Protein AF-A0A972CWU4-F1 (afdb_monomer_lite)

pLDDT: mean 81.53, std 13.36, range [31.58, 95.75]

Structure (mmCIF, N/CA/C/O backbone):
data_AF-A0A972CWU4-F1
#
_entry.id   AF-A0A972CWU4-F1
#
loop_
_atom_site.group_PDB
_atom_site.id
_atom_site.type_symbol
_atom_site.label_atom_id
_atom_site.label_alt_id
_atom_site.label_comp_id
_atom_site.label_asym_id
_atom_site.label_entity_id
_atom_site.label_seq_id
_atom_site.pdbx_PDB_ins_code
_atom_site.Cartn_x
_atom_site.Cartn_y
_atom_site.Cartn_z
_atom_site.occupancy
_atom_site.B_iso_or_equiv
_atom_site.auth_seq_id
_atom_site.auth_comp_id
_atom_site.auth_asym_id
_atom_site.auth_atom_id
_atom_site.pdbx_PDB_model_num
ATOM 1 N N . MET A 1 1 ? -29.217 2.091 46.758 1.00 65.25 1 MET A N 1
ATOM 2 C CA . MET A 1 1 ? -29.654 2.050 45.341 1.00 65.25 1 MET A CA 1
ATOM 3 C C . MET A 1 1 ? -28.898 3.038 44.455 1.00 65.25 1 MET A C 1
ATOM 5 O O . MET A 1 1 ? -28.311 2.590 43.484 1.00 65.25 1 MET A O 1
ATOM 9 N N . LYS A 1 2 ? -28.810 4.333 44.804 1.00 82.75 2 LYS A N 1
ATOM 10 C CA . LYS A 1 2 ? -28.054 5.341 44.025 1.00 82.75 2 LYS A CA 1
ATOM 11 C C . LYS A 1 2 ? -26.596 4.944 43.730 1.00 82.75 2 LYS A C 1
ATOM 13 O O . LYS A 1 2 ? -26.181 5.000 42.581 1.00 82.75 2 LYS A O 1
ATOM 18 N N . ASN A 1 3 ? -25.858 4.470 44.737 1.00 90.50 3 ASN A N 1
ATOM 19 C CA . ASN A 1 3 ? -24.456 4.071 44.551 1.00 90.50 3 ASN A CA 1
ATOM 20 C C . ASN A 1 3 ? -24.309 2.880 43.594 1.00 90.50 3 ASN A C 1
ATOM 22 O O . ASN A 1 3 ? -23.443 2.914 42.738 1.00 90.50 3 ASN A O 1
ATOM 26 N N . LEU A 1 4 ? -25.202 1.886 43.671 1.00 91.75 4 LEU A N 1
ATOM 27 C CA . LEU A 1 4 ? -25.201 0.738 42.755 1.00 91.75 4 LEU A CA 1
ATOM 28 C C . LEU A 1 4 ? -25.408 1.161 41.295 1.00 91.75 4 LEU A C 1
ATOM 30 O O . LEU A 1 4 ? -24.697 0.680 40.419 1.00 91.75 4 LEU A O 1
ATOM 34 N N . ILE A 1 5 ? -26.341 2.085 41.042 1.00 93.62 5 ILE A N 1
ATOM 35 C CA . ILE A 1 5 ? -26.612 2.610 39.695 1.00 93.62 5 ILE A CA 1
ATOM 36 C C . ILE A 1 5 ? -25.394 3.370 39.156 1.00 93.62 5 ILE A C 1
ATOM 38 O O . ILE A 1 5 ? -25.004 3.167 38.010 1.00 93.62 5 ILE A O 1
ATOM 42 N N . ILE A 1 6 ? -24.763 4.206 39.987 1.00 93.62 6 ILE A N 1
ATOM 43 C CA . ILE A 1 6 ? -23.557 4.953 39.604 1.00 93.62 6 ILE A CA 1
ATOM 44 C C . ILE A 1 6 ? -22.405 3.989 39.295 1.00 93.62 6 ILE A C 1
ATOM 46 O O . ILE A 1 6 ? -21.752 4.129 38.266 1.00 93.62 6 ILE A O 1
ATOM 50 N N . THR A 1 7 ? -22.181 2.983 40.142 1.00 94.94 7 THR A N 1
ATOM 51 C CA . THR A 1 7 ? -21.127 1.984 39.929 1.00 94.94 7 THR A CA 1
ATOM 52 C C . THR A 1 7 ? -21.358 1.180 38.650 1.00 94.94 7 THR A C 1
ATOM 54 O O . THR A 1 7 ? -20.425 1.015 37.871 1.00 94.94 7 THR A O 1
ATOM 57 N N . LEU A 1 8 ? -22.592 0.740 38.378 1.00 94.56 8 LEU A N 1
ATOM 58 C CA . LEU A 1 8 ? -22.945 0.074 37.117 1.00 94.56 8 LEU A CA 1
ATOM 59 C C . LEU A 1 8 ? -22.697 0.976 35.904 1.00 94.56 8 LEU A C 1
ATOM 61 O O . LEU A 1 8 ? -22.130 0.518 34.915 1.00 94.56 8 LEU A O 1
ATOM 65 N N . GLY A 1 9 ? -23.057 2.258 35.996 1.00 94.81 9 GLY A N 1
ATOM 66 C CA . GLY A 1 9 ? -22.786 3.238 34.945 1.00 94.81 9 GLY A CA 1
ATOM 67 C C . GLY A 1 9 ? -21.292 3.378 34.647 1.00 94.81 9 GLY A C 1
ATOM 68 O O . GLY A 1 9 ? -20.896 3.351 33.484 1.00 94.81 9 GLY A O 1
ATOM 69 N N . ILE A 1 10 ? -20.455 3.447 35.686 1.00 95.44 10 ILE A N 1
ATOM 70 C CA . ILE A 1 10 ? -18.993 3.517 35.539 1.00 95.44 10 ILE A CA 1
ATOM 71 C C . ILE A 1 10 ? -18.443 2.239 34.894 1.00 95.44 10 ILE A C 1
ATOM 73 O O . ILE A 1 10 ? -17.597 2.332 34.010 1.00 95.44 10 ILE A O 1
ATOM 77 N N . ILE A 1 11 ? -18.930 1.058 35.287 1.00 95.75 11 ILE A N 1
ATOM 78 C CA . ILE A 1 11 ? -18.481 -0.222 34.713 1.00 95.75 11 ILE A CA 1
ATOM 79 C C . ILE A 1 11 ? -18.829 -0.304 33.223 1.00 95.75 11 ILE A C 1
ATOM 81 O O . ILE A 1 11 ? -17.972 -0.656 32.414 1.00 95.75 11 ILE A O 1
ATOM 85 N N . ILE A 1 12 ? -20.061 0.052 32.848 1.00 95.25 12 ILE A N 1
ATOM 86 C CA . ILE A 1 12 ? -20.496 0.059 31.444 1.00 95.25 12 ILE A CA 1
ATOM 87 C C . ILE A 1 12 ? -19.654 1.052 30.639 1.00 95.25 12 ILE A C 1
ATOM 89 O O . ILE A 1 12 ? -19.163 0.716 29.563 1.00 95.25 12 ILE A O 1
ATOM 93 N N . PHE A 1 13 ? -19.440 2.254 31.172 1.00 94.25 13 PHE A N 1
ATOM 94 C CA . PHE A 1 13 ? -18.629 3.272 30.514 1.00 94.25 13 PHE A CA 1
ATOM 95 C C . PHE A 1 13 ? -17.170 2.829 30.335 1.00 94.25 13 PHE A C 1
ATOM 97 O O . PHE A 1 13 ? -16.612 2.970 29.250 1.00 94.25 13 PHE A O 1
ATOM 104 N N . ALA A 1 14 ? -16.569 2.221 31.359 1.00 94.81 14 ALA A N 1
ATOM 105 C CA . ALA A 1 14 ? -15.216 1.681 31.280 1.00 94.81 14 ALA A CA 1
ATOM 106 C C . ALA A 1 14 ? -15.107 0.556 30.236 1.00 94.81 14 ALA A C 1
ATOM 108 O O . ALA A 1 14 ? -14.164 0.542 29.448 1.00 94.81 14 ALA A O 1
ATOM 109 N N . ALA A 1 15 ? -16.088 -0.350 30.169 1.00 92.00 15 ALA A N 1
ATOM 110 C CA . ALA A 1 15 ? -16.119 -1.414 29.165 1.00 92.00 15 ALA A CA 1
ATOM 111 C C . ALA A 1 15 ? -16.227 -0.865 27.731 1.00 92.00 15 ALA A C 1
ATOM 113 O O . ALA A 1 15 ? -15.552 -1.359 26.823 1.00 92.00 15 ALA A O 1
ATOM 114 N N . LEU A 1 16 ? -17.033 0.183 27.527 1.00 90.62 16 LEU A N 1
ATOM 115 C CA . LEU A 1 16 ? -17.136 0.878 26.242 1.00 90.62 16 LEU A CA 1
ATOM 116 C C . LEU A 1 16 ? -15.811 1.540 25.854 1.00 90.62 16 LEU A C 1
ATOM 118 O O . LEU A 1 16 ? -15.369 1.369 24.721 1.00 90.62 16 LEU A O 1
ATOM 122 N N . LEU A 1 17 ? -15.152 2.231 26.790 1.00 92.06 17 LEU A N 1
ATOM 123 C CA . LEU A 1 17 ? -13.851 2.860 26.546 1.00 92.06 17 LEU A CA 1
ATOM 124 C C . LEU A 1 17 ? -12.772 1.839 26.177 1.00 92.06 17 LEU A C 1
ATOM 126 O O . LEU A 1 17 ? -12.024 2.064 25.231 1.00 92.06 17 LEU A O 1
ATOM 130 N N . ILE A 1 18 ? -12.708 0.708 26.882 1.00 92.75 18 ILE A N 1
ATOM 131 C CA . ILE A 1 18 ? -11.736 -0.354 26.587 1.00 92.75 18 ILE A CA 1
ATOM 132 C C . ILE A 1 18 ? -11.987 -0.941 25.196 1.00 92.75 18 ILE A C 1
ATOM 134 O O . ILE A 1 18 ? -11.047 -1.110 24.421 1.00 92.75 18 ILE A O 1
ATOM 138 N N . THR A 1 19 ? -13.251 -1.213 24.859 1.00 88.75 19 THR A N 1
ATOM 139 C CA . THR A 1 19 ? -13.620 -1.751 23.539 1.00 88.75 19 THR A CA 1
ATOM 140 C C . THR A 1 19 ? -13.256 -0.763 22.433 1.00 88.75 19 THR A C 1
ATOM 142 O O . THR A 1 19 ? -12.636 -1.142 21.444 1.00 88.75 19 THR A O 1
ATOM 145 N N . TYR A 1 20 ? -13.574 0.518 22.630 1.00 87.69 20 TYR A N 1
ATOM 146 C CA . TYR A 1 20 ? -13.229 1.581 21.693 1.00 87.69 20 TYR A CA 1
ATOM 147 C C . TYR A 1 20 ? -11.715 1.702 21.490 1.00 87.69 20 TYR A C 1
ATOM 149 O O . TYR A 1 20 ? -11.250 1.740 20.354 1.00 87.69 20 TYR A O 1
ATOM 157 N N . GLN A 1 21 ? -10.938 1.720 22.575 1.00 89.69 21 GLN A N 1
ATOM 158 C CA . GLN A 1 21 ? -9.482 1.821 22.497 1.00 89.69 21 GLN A CA 1
ATOM 159 C C . GLN A 1 21 ? -8.872 0.613 21.779 1.00 89.69 21 GLN A C 1
ATOM 161 O O . GLN A 1 21 ? -7.936 0.772 20.998 1.00 89.69 21 GLN A O 1
ATOM 166 N N . SER A 1 22 ? -9.400 -0.587 22.029 1.00 88.69 22 SER A N 1
ATOM 167 C CA . SER A 1 22 ? -8.963 -1.810 21.355 1.00 88.69 22 SER A CA 1
ATOM 168 C C . SER A 1 22 ? -9.198 -1.729 19.847 1.00 88.69 22 SER A C 1
ATOM 170 O O . SER A 1 22 ? -8.274 -1.966 19.072 1.00 88.69 22 SER A O 1
ATOM 172 N N . ASP A 1 23 ? -10.409 -1.355 19.430 1.00 85.31 23 ASP A N 1
ATOM 173 C CA . ASP A 1 23 ? -10.759 -1.233 18.012 1.00 85.31 23 ASP A CA 1
ATOM 174 C C . ASP A 1 23 ? -9.930 -0.141 17.323 1.00 85.31 23 ASP A C 1
ATOM 176 O O . ASP A 1 23 ? -9.409 -0.353 16.229 1.00 85.31 23 ASP A O 1
ATOM 180 N N . PHE A 1 24 ? -9.743 1.004 17.986 1.00 85.00 24 PHE A N 1
ATOM 181 C CA . PHE A 1 24 ? -8.923 2.096 17.469 1.00 85.00 24 PHE A CA 1
ATOM 182 C C . PHE A 1 24 ? -7.458 1.683 17.286 1.00 85.00 24 PHE A C 1
ATOM 184 O O . PHE A 1 24 ? -6.864 1.963 16.248 1.00 85.00 24 PHE A O 1
ATOM 191 N N . ASN A 1 25 ? -6.876 0.989 18.267 1.00 88.69 25 ASN A N 1
ATOM 192 C CA . ASN A 1 25 ? -5.494 0.523 18.185 1.00 88.69 25 ASN A CA 1
ATOM 193 C C . ASN A 1 25 ? -5.301 -0.487 17.048 1.00 88.69 25 ASN A C 1
ATOM 195 O O . ASN A 1 25 ? -4.290 -0.432 16.353 1.00 88.69 25 ASN A O 1
ATOM 199 N N . ASN A 1 26 ? -6.258 -1.395 16.849 1.00 84.81 26 ASN A N 1
ATOM 200 C CA . ASN A 1 26 ? -6.203 -2.360 15.752 1.00 84.81 26 ASN A CA 1
ATOM 201 C C . ASN A 1 26 ? -6.296 -1.661 14.392 1.00 84.81 26 ASN A C 1
ATOM 203 O O . ASN A 1 26 ? -5.466 -1.913 13.524 1.00 84.81 26 ASN A O 1
ATOM 207 N N . MET A 1 27 ? -7.227 -0.717 14.244 1.00 83.56 27 MET A N 1
ATOM 208 C CA . MET A 1 27 ? -7.355 0.095 13.034 1.00 83.56 27 MET A CA 1
ATOM 209 C C . MET A 1 27 ? -6.079 0.894 12.734 1.00 83.56 27 MET A C 1
ATOM 211 O O . MET A 1 27 ? -5.640 0.953 11.589 1.00 83.56 27 MET A O 1
ATOM 215 N N . ALA A 1 28 ? -5.471 1.508 13.753 1.00 84.25 28 ALA A N 1
ATOM 216 C CA . ALA A 1 28 ? -4.235 2.268 13.590 1.00 84.25 28 ALA A CA 1
ATOM 217 C C . ALA A 1 28 ? -3.075 1.378 13.117 1.00 84.25 28 ALA A C 1
ATOM 219 O O . ALA A 1 28 ? -2.359 1.758 12.195 1.00 84.25 28 ALA A O 1
ATOM 220 N N . ARG A 1 29 ? -2.939 0.179 13.698 1.00 86.19 29 ARG A N 1
ATOM 221 C CA . ARG A 1 29 ? -1.921 -0.805 13.299 1.00 86.19 29 ARG A CA 1
ATOM 222 C C . ARG A 1 29 ? -2.106 -1.286 11.867 1.00 86.19 29 ARG A C 1
ATOM 224 O O . ARG A 1 29 ? -1.136 -1.348 11.127 1.00 86.19 29 ARG A O 1
ATOM 231 N N . GLU A 1 30 ? -3.335 -1.605 11.470 1.00 83.38 30 GLU A N 1
ATOM 232 C CA . GLU A 1 30 ? -3.627 -2.050 10.104 1.00 83.38 30 GLU A CA 1
ATOM 233 C C . GLU A 1 30 ? -3.327 -0.945 9.086 1.00 83.38 30 GLU A C 1
ATOM 235 O O . GLU A 1 30 ? -2.693 -1.190 8.064 1.00 83.38 30 GLU A O 1
ATOM 240 N N . LYS A 1 31 ? -3.684 0.305 9.406 1.00 84.12 31 LYS A N 1
ATOM 241 C CA . LYS A 1 31 ? -3.351 1.460 8.568 1.00 84.12 31 LYS A CA 1
ATOM 242 C C . LYS A 1 31 ? -1.839 1.653 8.413 1.00 84.12 31 LYS A C 1
ATOM 244 O O . LYS A 1 31 ? -1.374 1.970 7.322 1.00 84.12 31 LYS A O 1
ATOM 249 N N . GLU A 1 32 ? -1.080 1.503 9.494 1.00 88.38 32 GLU A N 1
ATOM 250 C CA . GLU A 1 32 ? 0.380 1.628 9.471 1.00 88.38 32 GLU A CA 1
ATOM 251 C C . GLU A 1 32 ? 1.033 0.497 8.668 1.00 88.38 32 GLU A C 1
ATOM 253 O O . GLU A 1 32 ? 1.907 0.763 7.845 1.00 88.38 32 GLU A O 1
ATOM 258 N N . LEU A 1 33 ? 0.545 -0.736 8.829 1.00 87.31 33 LEU A N 1
ATOM 259 C CA . LEU A 1 33 ? 0.986 -1.889 8.049 1.00 87.31 33 LEU A CA 1
ATOM 260 C C . LEU A 1 33 ? 0.762 -1.667 6.550 1.00 87.31 33 LEU A C 1
ATOM 262 O O . LEU A 1 33 ? 1.693 -1.795 5.762 1.00 87.31 33 LEU A O 1
ATOM 266 N N . LEU A 1 34 ? -0.452 -1.276 6.160 1.00 86.75 34 LEU A N 1
ATOM 267 C CA . LEU A 1 34 ? -0.791 -1.015 4.761 1.00 86.75 34 LEU A CA 1
ATOM 268 C C . LEU A 1 34 ? 0.054 0.108 4.172 1.00 86.75 34 LEU A C 1
ATOM 270 O O . LEU A 1 34 ? 0.499 -0.001 3.032 1.00 86.75 34 LEU A O 1
ATOM 274 N N . LYS A 1 35 ? 0.314 1.168 4.943 1.00 89.56 35 LYS A N 1
ATOM 275 C CA . LYS A 1 35 ? 1.228 2.228 4.519 1.00 89.56 35 LYS A CA 1
ATOM 276 C C . LYS A 1 35 ? 2.634 1.678 4.277 1.00 89.56 35 LYS A C 1
ATOM 278 O O . LYS A 1 35 ? 3.192 1.946 3.224 1.00 89.56 35 LYS A O 1
ATOM 283 N N . SER A 1 36 ? 3.164 0.876 5.198 1.00 90.25 36 SER A N 1
ATOM 284 C CA . SER A 1 36 ? 4.485 0.258 5.044 1.00 90.25 36 SER A CA 1
ATOM 285 C C . SER A 1 36 ? 4.570 -0.611 3.789 1.00 90.25 36 SER A C 1
ATOM 287 O O . SER A 1 36 ? 5.522 -0.480 3.030 1.00 90.25 36 SER A O 1
ATOM 289 N N . ILE A 1 37 ? 3.559 -1.451 3.540 1.00 90.06 37 ILE A N 1
ATOM 290 C CA . ILE A 1 37 ? 3.483 -2.297 2.338 1.00 90.06 37 ILE A CA 1
ATOM 291 C C . ILE A 1 37 ? 3.458 -1.431 1.078 1.00 90.06 37 ILE A C 1
ATOM 293 O O . ILE A 1 37 ? 4.146 -1.729 0.107 1.00 90.06 37 ILE A O 1
ATOM 297 N N . SER A 1 38 ? 2.678 -0.348 1.101 1.00 89.44 38 SER A N 1
ATOM 298 C CA . SER A 1 38 ? 2.573 0.580 -0.026 1.00 89.44 38 SER A CA 1
ATOM 299 C C . SER A 1 38 ? 3.917 1.247 -0.317 1.00 89.44 38 SER A C 1
ATOM 301 O O . SER A 1 38 ? 4.367 1.244 -1.459 1.00 89.44 38 SER A O 1
ATOM 303 N N . ASP A 1 39 ? 4.571 1.788 0.712 1.00 90.06 39 ASP A N 1
ATOM 304 C CA . ASP A 1 39 ? 5.855 2.482 0.589 1.00 90.06 39 ASP A CA 1
ATOM 305 C C . ASP A 1 39 ? 6.948 1.524 0.079 1.00 90.06 39 ASP A C 1
ATOM 307 O O . ASP A 1 39 ? 7.705 1.871 -0.826 1.00 90.06 39 ASP A O 1
ATOM 311 N N . GLU A 1 40 ? 6.995 0.293 0.594 1.00 90.56 40 GLU A N 1
ATOM 312 C CA . GLU A 1 40 ? 7.967 -0.722 0.180 1.00 90.56 40 GLU A CA 1
ATOM 313 C C . GLU A 1 40 ? 7.721 -1.225 -1.248 1.00 90.56 40 GLU A C 1
ATOM 315 O O . GLU A 1 40 ? 8.672 -1.386 -2.018 1.00 90.56 40 GLU A O 1
ATOM 320 N N . ALA A 1 41 ? 6.456 -1.438 -1.627 1.00 92.12 41 ALA A N 1
ATOM 321 C CA . ALA A 1 41 ? 6.082 -1.858 -2.973 1.00 92.12 41 ALA A CA 1
ATOM 322 C C . ALA A 1 41 ? 6.504 -0.818 -4.011 1.00 92.12 41 ALA A C 1
ATOM 324 O O . ALA A 1 41 ? 7.146 -1.163 -5.003 1.00 92.12 41 ALA A O 1
ATOM 325 N N . VAL A 1 42 ? 6.196 0.457 -3.760 1.00 92.00 42 VAL A N 1
ATOM 326 C CA . VAL A 1 42 ? 6.563 1.538 -4.674 1.00 92.00 42 VAL A CA 1
ATOM 327 C C . VAL A 1 42 ? 8.078 1.721 -4.710 1.00 92.00 42 VAL A C 1
ATOM 329 O O . VAL A 1 42 ? 8.644 1.741 -5.796 1.00 92.00 42 VAL A O 1
ATOM 332 N N . ALA A 1 43 ? 8.757 1.784 -3.562 1.00 90.50 43 ALA A N 1
ATOM 333 C CA . ALA A 1 43 ? 10.212 1.946 -3.526 1.00 90.50 43 ALA A CA 1
ATOM 334 C C . ALA A 1 43 ? 10.948 0.813 -4.261 1.00 90.50 43 ALA A C 1
ATOM 336 O O . ALA A 1 43 ? 11.923 1.061 -4.966 1.00 90.50 43 ALA A O 1
ATOM 337 N N . SER A 1 44 ? 10.461 -0.424 -4.132 1.00 90.88 44 SER A N 1
ATOM 338 C CA . SER A 1 44 ? 11.016 -1.581 -4.842 1.00 90.88 44 SER A CA 1
ATOM 339 C C . SER A 1 44 ? 10.759 -1.512 -6.345 1.00 90.88 44 SER A C 1
ATOM 341 O O . SER A 1 44 ? 11.609 -1.913 -7.138 1.00 90.88 44 SER A O 1
ATOM 343 N N . ALA A 1 45 ? 9.587 -1.019 -6.744 1.00 90.75 45 ALA A N 1
ATOM 344 C CA . ALA A 1 45 ? 9.204 -0.913 -8.142 1.00 90.75 45 ALA A CA 1
ATOM 345 C C . ALA A 1 45 ? 9.932 0.231 -8.866 1.00 90.75 45 ALA A C 1
ATOM 347 O O . ALA A 1 45 ? 10.326 0.063 -10.015 1.00 90.75 45 ALA A O 1
ATOM 348 N N . SER A 1 46 ? 10.212 1.344 -8.184 1.00 88.06 46 SER A N 1
ATOM 349 C CA . SER A 1 46 ? 10.930 2.502 -8.742 1.00 88.06 46 SER A CA 1
ATOM 350 C C . SER A 1 46 ? 12.363 2.211 -9.202 1.00 88.06 46 SER A C 1
ATOM 352 O O . SER A 1 46 ? 12.991 3.062 -9.821 1.00 88.06 46 SER A O 1
ATOM 354 N N . ILE A 1 47 ? 12.910 1.031 -8.905 1.00 89.56 47 ILE A N 1
ATOM 355 C CA . ILE A 1 47 ? 14.241 0.613 -9.370 1.00 89.56 47 ILE A CA 1
ATOM 356 C C . ILE A 1 47 ? 14.195 0.148 -10.836 1.00 89.56 47 ILE A C 1
ATOM 358 O O . ILE A 1 47 ? 15.218 0.143 -11.522 1.00 89.56 47 ILE A O 1
ATOM 362 N N . TYR A 1 48 ? 13.023 -0.248 -11.340 1.00 90.94 48 TYR A N 1
ATOM 363 C CA . TYR A 1 48 ? 12.873 -0.772 -12.694 1.00 90.94 48 TYR A CA 1
ATOM 364 C C . TYR A 1 48 ? 12.784 0.355 -13.725 1.00 90.94 48 TYR A C 1
ATOM 366 O O . TYR A 1 48 ? 11.708 0.806 -14.114 1.00 90.94 48 TYR A O 1
ATOM 374 N N . ILE A 1 49 ? 13.960 0.791 -14.163 1.00 89.25 49 ILE A N 1
ATOM 375 C CA . ILE A 1 49 ? 14.172 1.816 -15.185 1.00 89.25 49 ILE A CA 1
ATOM 376 C C . ILE A 1 49 ? 14.505 1.125 -16.519 1.00 89.25 49 ILE A C 1
ATOM 378 O O . ILE A 1 49 ? 15.144 0.069 -16.533 1.00 89.25 49 ILE A O 1
ATOM 382 N N . ASP A 1 50 ? 14.090 1.714 -17.640 1.00 88.69 50 ASP A N 1
ATOM 383 C CA . ASP A 1 50 ? 14.535 1.308 -18.974 1.00 88.69 50 ASP A CA 1
ATOM 384 C C . ASP A 1 50 ? 16.034 1.607 -19.130 1.00 88.69 50 ASP A C 1
ATOM 386 O O . ASP A 1 50 ? 16.460 2.757 -19.239 1.00 88.69 50 ASP A O 1
ATOM 390 N N . GLU A 1 51 ? 16.846 0.549 -19.148 1.0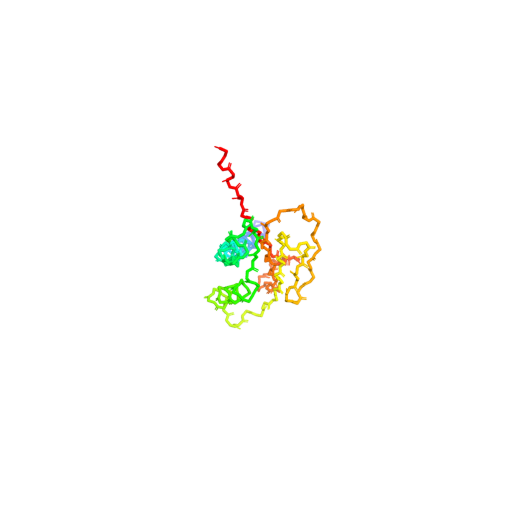0 87.25 51 GLU A N 1
ATOM 391 C CA . GLU A 1 51 ? 18.305 0.636 -19.257 1.00 87.25 51 GLU A CA 1
ATOM 392 C C . GLU A 1 51 ? 18.772 1.354 -20.535 1.00 87.25 51 GLU A C 1
ATOM 394 O O . GLU A 1 51 ? 19.817 2.008 -20.522 1.00 87.25 51 GLU A O 1
ATOM 399 N N . SER A 1 52 ? 18.012 1.253 -21.631 1.00 88.00 52 SER A N 1
ATOM 400 C CA . SER A 1 52 ? 18.362 1.892 -22.905 1.00 88.00 52 SER A CA 1
ATOM 401 C C . SER A 1 52 ? 18.153 3.399 -22.817 1.00 88.00 52 SER A C 1
ATOM 403 O O . SER A 1 52 ? 19.063 4.162 -23.135 1.00 88.00 52 SER A O 1
ATOM 405 N N . ALA A 1 53 ? 16.989 3.824 -22.317 1.00 85.50 53 ALA A N 1
ATOM 406 C CA . ALA A 1 53 ? 16.679 5.237 -22.102 1.00 85.50 53 ALA A CA 1
ATOM 407 C C . ALA A 1 53 ? 17.608 5.865 -21.050 1.00 85.50 53 ALA A C 1
ATOM 409 O O . ALA A 1 53 ? 18.123 6.966 -21.248 1.00 85.50 53 ALA A O 1
ATOM 410 N N . TYR A 1 54 ? 17.911 5.123 -19.982 1.00 86.19 54 TYR A N 1
ATOM 411 C CA . TYR A 1 54 ? 18.849 5.552 -18.947 1.00 86.19 54 TYR A CA 1
ATOM 412 C C . TYR A 1 54 ? 20.269 5.736 -19.491 1.00 86.19 54 TYR A C 1
ATOM 414 O O . TYR A 1 54 ? 20.947 6.706 -19.152 1.00 86.19 54 TYR A O 1
ATOM 422 N N . GLY A 1 55 ? 20.712 4.852 -20.390 1.00 84.19 55 GLY A N 1
ATOM 423 C CA . GLY A 1 55 ? 21.985 4.995 -21.099 1.00 84.19 55 GLY A CA 1
ATOM 424 C C . GLY A 1 55 ? 22.068 6.251 -21.976 1.00 84.19 55 GLY A C 1
ATOM 425 O O . GLY A 1 55 ? 23.165 6.753 -22.220 1.00 84.19 55 GLY A O 1
ATOM 426 N N . GLU A 1 56 ? 20.923 6.781 -22.410 1.00 87.12 56 GLU A N 1
ATOM 427 C CA . GLU A 1 56 ? 20.796 8.030 -23.169 1.00 87.12 56 GLU A CA 1
ATOM 428 C C . GLU A 1 56 ? 20.583 9.268 -22.275 1.00 87.12 56 GLU A C 1
ATOM 430 O O . GLU A 1 56 ? 20.534 10.389 -22.782 1.00 87.12 56 GLU A O 1
ATOM 435 N N . GLY A 1 57 ? 20.532 9.088 -20.949 1.00 83.94 57 GLY A N 1
ATOM 436 C CA . GLY A 1 57 ? 20.367 10.161 -19.966 1.00 83.94 57 GLY A CA 1
ATOM 437 C C . GLY A 1 57 ? 18.916 10.493 -19.615 1.00 83.94 57 GLY A C 1
ATOM 438 O O . GLY A 1 57 ? 18.689 11.535 -19.009 1.00 83.94 57 GLY A O 1
ATOM 439 N N . TYR A 1 58 ? 17.960 9.634 -19.979 1.00 84.44 58 TYR A N 1
ATOM 440 C CA . TYR A 1 58 ? 16.542 9.802 -19.664 1.00 84.44 58 TYR A CA 1
ATOM 441 C C . TYR A 1 58 ? 16.094 8.863 -18.548 1.00 84.44 58 TYR A C 1
ATOM 443 O O . TYR A 1 58 ? 16.383 7.664 -18.569 1.00 84.44 58 TYR A O 1
ATOM 451 N N . LEU A 1 59 ? 15.320 9.380 -17.597 1.00 86.31 59 LEU A N 1
ATOM 452 C CA . LEU A 1 59 ? 14.692 8.562 -16.563 1.00 86.31 59 LEU A CA 1
ATOM 453 C C . LEU A 1 59 ? 13.300 8.122 -17.031 1.00 86.31 59 LEU A C 1
ATOM 455 O O . LEU A 1 59 ? 12.334 8.878 -16.936 1.00 86.31 59 LEU A O 1
ATOM 459 N N . VAL A 1 60 ? 13.218 6.895 -17.549 1.00 88.44 60 VAL A N 1
ATOM 460 C CA . VAL A 1 60 ? 11.990 6.254 -18.051 1.00 88.44 60 VAL A CA 1
ATOM 461 C C . VAL A 1 60 ? 11.786 4.935 -17.319 1.00 88.44 60 VAL A C 1
ATOM 463 O O . VAL A 1 60 ? 12.718 4.142 -17.211 1.00 88.44 60 VAL A O 1
ATOM 466 N N . PHE A 1 61 ? 10.583 4.684 -16.810 1.00 89.94 61 PHE A N 1
ATOM 467 C CA . PHE A 1 61 ? 10.293 3.440 -16.094 1.00 89.94 61 PHE A CA 1
ATOM 468 C C . PHE A 1 61 ? 9.895 2.311 -17.052 1.00 89.94 61 PHE A C 1
ATOM 470 O O . PHE A 1 61 ? 9.191 2.536 -18.036 1.00 89.94 61 PHE A O 1
ATOM 477 N N . ASP A 1 62 ? 10.305 1.079 -16.736 1.00 91.62 62 ASP A N 1
ATOM 478 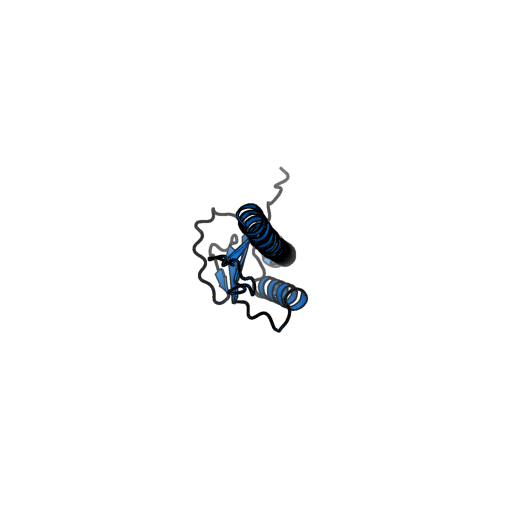C CA . ASP A 1 62 ? 9.794 -0.124 -17.402 1.00 91.62 62 ASP A CA 1
ATOM 479 C C . ASP A 1 62 ? 8.442 -0.491 -16.777 1.00 91.62 62 ASP A C 1
ATOM 481 O O . ASP A 1 62 ? 8.374 -1.132 -15.724 1.00 91.62 62 ASP A O 1
ATOM 485 N N . ASP A 1 63 ? 7.361 -0.050 -17.421 1.00 90.56 63 ASP A N 1
ATOM 486 C CA . ASP A 1 63 ? 5.992 -0.221 -16.933 1.00 90.56 63 ASP A CA 1
ATOM 487 C C . ASP A 1 63 ? 5.656 -1.680 -16.582 1.00 90.56 63 ASP A C 1
ATOM 489 O O . ASP A 1 63 ? 5.057 -1.931 -15.536 1.00 90.56 63 ASP A O 1
ATOM 493 N N . GLU A 1 64 ? 6.046 -2.653 -17.415 1.00 91.88 64 GLU A N 1
ATOM 494 C CA . GLU A 1 64 ? 5.728 -4.066 -17.172 1.00 91.88 64 GLU A CA 1
ATOM 495 C C . GLU A 1 64 ? 6.409 -4.569 -15.898 1.00 91.88 64 GLU A C 1
ATOM 497 O O . GLU A 1 64 ? 5.785 -5.248 -15.076 1.00 91.88 64 GLU A O 1
ATOM 502 N N . ARG A 1 65 ? 7.678 -4.200 -15.694 1.00 92.69 65 ARG A N 1
ATOM 503 C CA . ARG A 1 65 ? 8.431 -4.586 -14.494 1.00 92.69 65 ARG A CA 1
ATOM 504 C C . ARG A 1 65 ? 7.954 -3.852 -13.246 1.00 92.69 65 ARG A C 1
ATOM 506 O O . ARG A 1 65 ? 7.854 -4.479 -12.192 1.00 92.69 65 ARG A O 1
ATOM 513 N N . VAL A 1 66 ? 7.627 -2.563 -13.352 1.00 92.56 66 VAL A N 1
ATOM 514 C CA . VAL A 1 66 ? 7.066 -1.768 -12.247 1.00 92.56 66 VAL A CA 1
ATOM 515 C C . VAL A 1 66 ? 5.746 -2.372 -11.779 1.00 92.56 66 VAL A C 1
ATOM 517 O O . VAL A 1 66 ? 5.586 -2.657 -10.591 1.00 92.56 66 VAL A O 1
ATOM 520 N N . ILE A 1 67 ? 4.814 -2.609 -12.706 1.00 93.12 67 ILE A N 1
ATOM 521 C CA . ILE A 1 67 ? 3.500 -3.183 -12.396 1.00 93.12 67 ILE A CA 1
ATOM 522 C C . ILE A 1 67 ? 3.673 -4.578 -11.803 1.00 93.12 67 ILE A C 1
ATOM 524 O O . ILE A 1 67 ? 3.152 -4.842 -10.721 1.00 93.12 67 ILE A O 1
ATOM 528 N N . GLY A 1 68 ? 4.463 -5.435 -12.457 1.00 93.62 68 GLY A N 1
ATOM 529 C CA . GLY A 1 68 ? 4.714 -6.794 -11.986 1.00 93.62 68 GLY A CA 1
ATOM 530 C C . GLY A 1 68 ? 5.304 -6.826 -10.577 1.00 93.62 68 GLY A C 1
ATOM 531 O O . GLY A 1 68 ? 4.877 -7.638 -9.755 1.00 93.62 68 GLY A O 1
ATOM 532 N N . LYS A 1 69 ? 6.226 -5.909 -10.250 1.00 94.00 69 LYS A N 1
ATOM 533 C CA . LYS A 1 69 ? 6.796 -5.829 -8.901 1.00 94.00 69 LYS A CA 1
ATOM 534 C C . LYS A 1 69 ? 5.781 -5.361 -7.868 1.00 94.00 69 LYS A C 1
ATOM 536 O O . LYS A 1 69 ? 5.736 -5.924 -6.77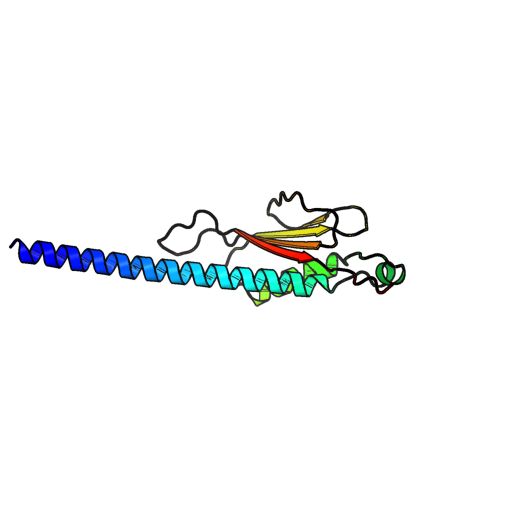5 1.00 94.00 69 LYS A O 1
ATOM 541 N N . ILE A 1 70 ? 4.976 -4.348 -8.184 1.00 93.06 70 ILE A N 1
ATOM 542 C CA . ILE A 1 70 ? 3.928 -3.877 -7.273 1.00 93.06 70 ILE A CA 1
ATOM 543 C C . ILE A 1 70 ? 2.929 -5.003 -7.005 1.00 93.06 70 ILE A C 1
ATOM 545 O O . ILE A 1 70 ? 2.626 -5.273 -5.847 1.00 93.06 70 ILE A O 1
ATOM 549 N N . GLU A 1 71 ? 2.460 -5.702 -8.038 1.00 92.06 71 GLU A N 1
ATOM 550 C CA . GLU A 1 71 ? 1.530 -6.824 -7.879 1.00 92.06 71 GLU A CA 1
ATOM 551 C C . GLU A 1 71 ? 2.134 -7.971 -7.061 1.00 92.06 71 GLU A C 1
ATOM 553 O O . GLU A 1 71 ? 1.467 -8.506 -6.176 1.00 92.06 71 GLU A O 1
ATOM 558 N N . GLU A 1 72 ? 3.401 -8.321 -7.295 1.00 92.31 72 GLU A N 1
ATOM 559 C CA . GLU A 1 72 ? 4.129 -9.302 -6.483 1.00 92.31 72 GLU A CA 1
ATOM 560 C C . GLU A 1 72 ? 4.146 -8.888 -5.003 1.00 92.31 72 GLU A C 1
ATOM 562 O O . GLU A 1 72 ? 3.792 -9.679 -4.130 1.00 92.31 72 GLU A O 1
ATOM 567 N N . MET A 1 73 ? 4.504 -7.634 -4.715 1.00 91.25 73 MET A N 1
ATOM 568 C CA . MET A 1 73 ? 4.590 -7.107 -3.350 1.00 91.25 73 MET A CA 1
ATOM 569 C C . MET A 1 73 ? 3.225 -7.048 -2.661 1.00 91.25 73 MET A C 1
ATOM 571 O O . MET A 1 73 ? 3.133 -7.335 -1.467 1.00 91.25 73 MET A O 1
ATOM 575 N N . LEU A 1 74 ? 2.164 -6.707 -3.393 1.00 90.00 74 LEU A N 1
ATOM 576 C CA . LEU A 1 74 ? 0.802 -6.722 -2.864 1.00 90.00 74 LEU A CA 1
ATOM 577 C C . LEU A 1 74 ? 0.354 -8.149 -2.544 1.00 90.00 74 LEU A C 1
ATOM 579 O O . LEU A 1 74 ? -0.123 -8.386 -1.441 1.00 90.00 74 LEU A O 1
ATOM 583 N N . ASN A 1 75 ? 0.575 -9.104 -3.447 1.00 88.88 75 ASN A N 1
ATOM 584 C CA . ASN A 1 75 ? 0.186 -10.503 -3.243 1.00 88.88 75 ASN A CA 1
ATOM 585 C C . ASN A 1 75 ? 0.987 -11.203 -2.133 1.00 88.88 75 ASN A C 1
ATOM 587 O O . ASN A 1 75 ? 0.480 -12.121 -1.498 1.00 88.88 75 ASN A O 1
ATOM 591 N N . LEU A 1 76 ? 2.237 -10.796 -1.893 1.00 88.94 76 LEU A N 1
ATOM 592 C CA . LEU A 1 76 ? 3.057 -11.339 -0.806 1.00 88.94 76 LEU A CA 1
ATOM 593 C C . LEU A 1 76 ? 2.616 -10.850 0.578 1.00 88.94 76 LEU A C 1
ATOM 595 O O . LEU A 1 76 ? 2.782 -11.575 1.558 1.00 88.94 76 LEU A O 1
ATOM 599 N N . ASN A 1 77 ? 2.110 -9.618 0.665 1.00 86.38 77 ASN A N 1
ATOM 600 C CA . ASN A 1 77 ? 1.858 -8.948 1.942 1.00 86.38 77 ASN A CA 1
ATOM 601 C C . ASN A 1 77 ? 0.371 -8.801 2.294 1.00 86.38 77 ASN A C 1
ATOM 603 O O . ASN A 1 77 ? 0.050 -8.534 3.453 1.00 86.38 77 ASN A O 1
ATOM 607 N N . LEU A 1 78 ? -0.533 -8.943 1.324 1.00 84.56 78 LEU A N 1
ATOM 608 C CA . LEU A 1 78 ? -1.978 -8.919 1.535 1.00 84.56 78 LEU A CA 1
ATOM 609 C C . LEU A 1 78 ? -2.532 -10.342 1.436 1.00 84.56 78 LEU A C 1
ATOM 611 O O . LEU A 1 78 ? -2.304 -11.036 0.450 1.00 84.56 78 LEU A O 1
ATOM 615 N N . ASP A 1 79 ? -3.281 -10.764 2.457 1.00 77.38 79 ASP A N 1
ATOM 616 C CA . ASP A 1 79 ? -3.947 -12.070 2.458 1.00 77.38 79 ASP A CA 1
ATOM 617 C C . ASP A 1 79 ? -4.923 -12.192 1.275 1.00 77.38 79 ASP A C 1
ATOM 619 O O . ASP A 1 79 ? -5.685 -11.260 1.011 1.00 77.38 79 ASP A O 1
ATOM 623 N N . GLU A 1 80 ? -4.995 -13.371 0.645 1.00 66.19 80 GLU A N 1
ATOM 624 C CA . GLU A 1 80 ? -5.914 -13.664 -0.475 1.00 66.19 80 GLU A CA 1
ATOM 625 C C . GLU A 1 80 ? -7.397 -13.411 -0.137 1.00 66.19 80 GLU A C 1
ATOM 627 O O . GLU A 1 80 ? -8.213 -13.138 -1.017 1.00 66.19 80 GLU A O 1
ATOM 632 N N . GLU A 1 81 ? -7.771 -13.485 1.146 1.00 68.00 81 GLU A N 1
ATOM 633 C CA . GLU A 1 81 ? -9.134 -13.190 1.609 1.00 68.00 81 GLU A CA 1
ATOM 634 C C . GLU A 1 81 ? -9.453 -11.686 1.652 1.00 68.00 81 GLU A C 1
ATOM 636 O O . GLU A 1 81 ? -10.622 -11.292 1.759 1.00 68.00 81 GLU A O 1
ATOM 641 N N . THR A 1 82 ? -8.433 -10.830 1.590 1.00 70.62 82 THR A N 1
ATOM 642 C CA . THR A 1 82 ? -8.590 -9.379 1.615 1.00 70.62 82 THR A CA 1
ATOM 643 C C . THR A 1 82 ? -8.869 -8.902 0.200 1.00 70.62 82 THR A C 1
ATOM 645 O O . THR A 1 82 ? -7.962 -8.715 -0.599 1.00 70.62 82 THR A O 1
ATOM 648 N N . ALA A 1 83 ? -10.141 -8.684 -0.128 1.00 76.44 83 ALA A N 1
ATOM 649 C CA . ALA A 1 83 ? -10.493 -8.046 -1.390 1.00 76.44 83 ALA A CA 1
ATOM 650 C C . ALA A 1 83 ? -9.974 -6.598 -1.393 1.00 76.44 83 ALA A C 1
ATOM 652 O O . ALA A 1 83 ? -10.518 -5.744 -0.690 1.00 76.44 83 ALA A O 1
ATOM 653 N N . PHE A 1 84 ? -8.937 -6.323 -2.183 1.00 84.69 84 PHE A N 1
ATOM 654 C CA . PHE A 1 84 ? -8.385 -4.985 -2.364 1.00 84.69 84 PHE A CA 1
ATOM 655 C C . PHE A 1 84 ? -8.520 -4.523 -3.812 1.00 84.69 84 PHE A C 1
ATOM 657 O O . PHE A 1 84 ? -8.547 -5.315 -4.752 1.00 84.69 84 PHE A O 1
ATOM 664 N N . LYS A 1 85 ? -8.603 -3.208 -3.982 1.00 88.56 85 LYS A N 1
ATOM 665 C CA . LYS A 1 85 ? -8.461 -2.523 -5.262 1.00 88.56 85 LYS A CA 1
ATOM 666 C C . LYS A 1 85 ? -7.218 -1.671 -5.208 1.00 88.56 85 LYS A C 1
ATOM 668 O O . LYS A 1 85 ? -6.880 -1.132 -4.155 1.00 88.56 85 LYS A O 1
ATOM 673 N N . TYR A 1 86 ? -6.567 -1.503 -6.346 1.00 90.25 86 TYR A N 1
ATOM 674 C CA . TYR A 1 86 ? -5.401 -0.647 -6.426 1.00 90.25 86 TYR A CA 1
ATOM 675 C C . TYR A 1 86 ? -5.408 0.185 -7.708 1.00 90.25 86 TYR A C 1
ATOM 677 O O . TYR A 1 86 ? -6.152 -0.091 -8.654 1.00 90.25 86 TYR A O 1
ATOM 685 N N . ALA A 1 87 ? -4.596 1.234 -7.715 1.00 90.50 87 ALA A N 1
ATOM 686 C CA . ALA A 1 87 ? -4.191 1.930 -8.921 1.00 90.50 87 ALA A CA 1
ATOM 687 C C . ALA A 1 87 ? -2.722 2.331 -8.828 1.00 90.50 87 ALA A C 1
ATOM 689 O O . ALA A 1 87 ? -2.256 2.744 -7.765 1.00 90.50 87 ALA A O 1
ATOM 690 N N . ILE A 1 88 ? -2.026 2.219 -9.952 1.00 90.25 88 ILE A N 1
ATOM 691 C CA . ILE A 1 88 ? -0.631 2.617 -10.118 1.00 90.25 88 ILE A CA 1
ATOM 692 C C . ILE A 1 88 ? -0.611 3.791 -11.089 1.00 90.25 88 ILE A C 1
ATOM 694 O O . ILE A 1 88 ? -1.265 3.752 -12.132 1.00 90.25 88 ILE A O 1
ATOM 698 N N . LEU A 1 89 ? 0.130 4.834 -10.747 1.00 89.25 89 LEU A N 1
ATOM 699 C CA . LEU A 1 89 ? 0.375 5.980 -11.606 1.00 89.25 89 LEU A CA 1
ATOM 700 C C . LEU A 1 89 ? 1.883 6.112 -11.799 1.00 89.25 89 LEU A C 1
ATOM 702 O O . LEU A 1 89 ? 2.622 6.217 -10.825 1.00 89.25 89 LEU A O 1
ATOM 706 N N . ILE A 1 90 ? 2.321 6.089 -13.052 1.00 88.81 90 ILE A N 1
ATOM 707 C CA . ILE A 1 90 ? 3.722 6.236 -13.445 1.00 88.81 90 ILE A CA 1
ATOM 708 C C . ILE A 1 90 ? 3.844 7.548 -14.212 1.00 88.81 90 ILE A C 1
ATOM 710 O O . ILE A 1 90 ? 3.073 7.794 -15.140 1.00 88.81 90 ILE A O 1
ATOM 714 N N . SER A 1 91 ? 4.792 8.388 -13.819 1.00 87.81 91 SER A N 1
ATOM 715 C CA . SER A 1 91 ? 5.132 9.640 -14.486 1.00 87.81 91 SER A CA 1
ATOM 716 C C . SER A 1 91 ? 6.637 9.701 -14.666 1.00 87.81 91 SER A C 1
ATOM 718 O O . SER A 1 91 ? 7.384 9.550 -13.704 1.00 87.81 91 SER A O 1
ATOM 720 N N . ASP A 1 92 ? 7.074 9.915 -15.898 1.00 85.94 92 ASP A N 1
ATOM 721 C CA . ASP A 1 92 ? 8.481 9.940 -16.267 1.00 85.94 92 ASP A CA 1
ATOM 722 C C . ASP A 1 92 ? 8.772 10.962 -17.368 1.00 85.94 92 ASP A C 1
ATOM 724 O O . ASP A 1 92 ? 7.892 11.712 -17.802 1.00 85.94 92 ASP A O 1
ATOM 728 N N . GLU A 1 93 ? 10.024 11.010 -17.821 1.00 83.25 93 GLU A N 1
ATOM 729 C CA . GLU A 1 93 ? 10.477 11.999 -18.803 1.00 83.25 93 GLU A CA 1
ATOM 730 C C . GLU A 1 93 ? 9.960 11.741 -20.229 1.00 83.25 93 GLU A C 1
ATOM 732 O O . GLU A 1 93 ? 10.208 12.544 -21.125 1.00 83.25 93 GLU A O 1
ATOM 737 N N . SER A 1 94 ? 9.172 10.682 -20.458 1.00 73.75 94 SER A N 1
ATOM 738 C CA . SER A 1 94 ? 8.553 10.386 -21.762 1.00 73.75 94 SER A CA 1
ATOM 739 C C . SER A 1 94 ? 7.298 11.230 -22.076 1.00 73.75 94 SER A C 1
ATOM 741 O O . SER A 1 94 ? 6.555 10.945 -23.018 1.00 73.75 94 SER A O 1
ATOM 743 N N . GLU A 1 95 ? 7.064 12.293 -21.296 1.00 61.88 95 GLU A N 1
ATOM 744 C CA . GLU A 1 95 ? 5.982 13.285 -21.429 1.00 61.88 95 GLU A CA 1
ATOM 745 C C . GLU A 1 95 ? 4.547 12.759 -21.199 1.00 61.88 95 GLU A C 1
ATOM 747 O O . GLU A 1 95 ? 3.574 13.471 -21.471 1.00 61.88 95 GLU A O 1
ATOM 752 N N . LYS A 1 96 ? 4.365 11.542 -20.663 1.00 69.62 96 LYS A N 1
ATOM 753 C CA . LYS A 1 96 ? 3.033 10.982 -20.362 1.00 69.62 96 LYS A CA 1
ATOM 754 C C . LYS A 1 96 ? 2.956 10.339 -18.985 1.00 69.62 96 LYS A C 1
ATOM 756 O O . LYS A 1 96 ? 3.674 9.382 -18.714 1.00 69.62 96 LYS A O 1
ATOM 761 N N . TYR A 1 97 ? 1.971 10.768 -18.192 1.00 77.69 97 TYR A N 1
ATOM 762 C CA . TYR A 1 97 ? 1.512 9.968 -17.062 1.00 77.69 97 TYR A CA 1
ATOM 763 C C . TYR A 1 97 ? 0.706 8.767 -17.572 1.00 77.69 97 TYR A C 1
ATOM 765 O O . TYR A 1 97 ? -0.087 8.872 -18.516 1.00 77.69 97 TYR A O 1
ATOM 773 N N . ARG A 1 98 ? 0.920 7.610 -16.954 1.00 86.75 98 ARG A N 1
ATOM 774 C CA . ARG A 1 98 ? 0.295 6.336 -17.314 1.00 86.75 98 ARG A CA 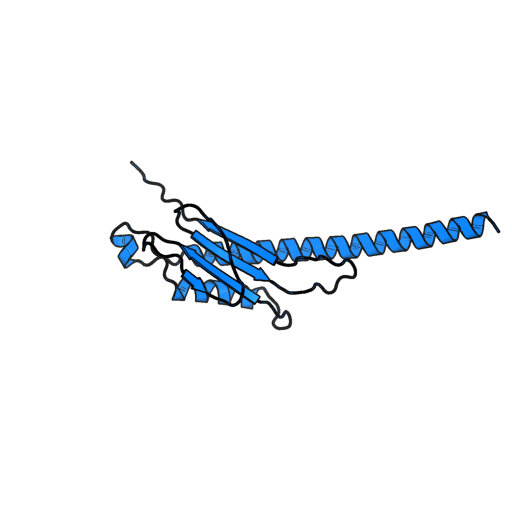1
ATOM 775 C C . ARG A 1 98 ? -0.364 5.755 -16.076 1.00 86.75 98 ARG A C 1
ATOM 777 O O . ARG A 1 98 ? 0.246 5.689 -15.013 1.00 86.75 98 ARG A O 1
ATOM 784 N N . LYS A 1 99 ? -1.635 5.382 -16.210 1.00 86.56 99 LYS A N 1
ATOM 785 C CA . LYS A 1 99 ? -2.468 4.893 -15.111 1.00 86.56 99 LYS A CA 1
ATOM 786 C C . LYS A 1 99 ? -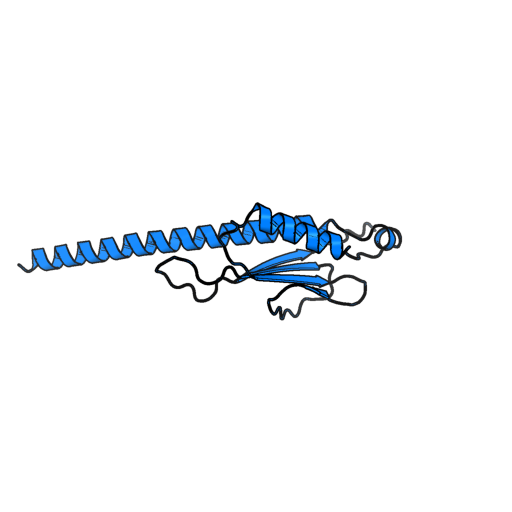2.837 3.434 -15.347 1.00 86.56 99 LYS A C 1
ATOM 788 O O . LYS A 1 99 ? -3.347 3.091 -16.412 1.00 86.56 99 LYS A O 1
ATOM 793 N N . TYR A 1 100 ? -2.668 2.628 -14.310 1.00 87.00 100 TYR A N 1
ATOM 794 C CA . TYR A 1 100 ? -3.006 1.211 -14.270 1.00 87.00 100 TYR A CA 1
ATOM 795 C C . TYR A 1 100 ? -3.904 0.918 -13.060 1.00 87.00 100 TYR A C 1
ATOM 797 O O . TYR A 1 100 ? -3.846 1.627 -12.055 1.00 87.00 100 TYR A O 1
ATOM 805 N N . GLY A 1 101 ? -4.738 -0.121 -13.143 1.00 85.56 101 GLY A N 1
ATOM 806 C CA . GLY A 1 101 ? -5.636 -0.544 -12.061 1.00 85.56 101 GLY A CA 1
ATOM 807 C C . GLY A 1 101 ? -7.042 0.075 -12.088 1.00 85.56 101 GLY A C 1
ATOM 808 O O . GLY A 1 101 ? -7.445 0.747 -13.039 1.00 85.56 101 GLY A O 1
ATOM 809 N N . GLU A 1 102 ? -7.817 -0.204 -11.039 1.00 83.69 102 GLU A N 1
ATOM 810 C CA . GLU A 1 102 ? -9.266 0.050 -10.987 1.00 83.69 102 GLU A CA 1
ATOM 811 C C . GLU A 1 102 ? -9.648 1.374 -10.320 1.00 83.69 102 GLU A C 1
ATOM 813 O O . GLU A 1 102 ? -10.740 1.896 -10.550 1.00 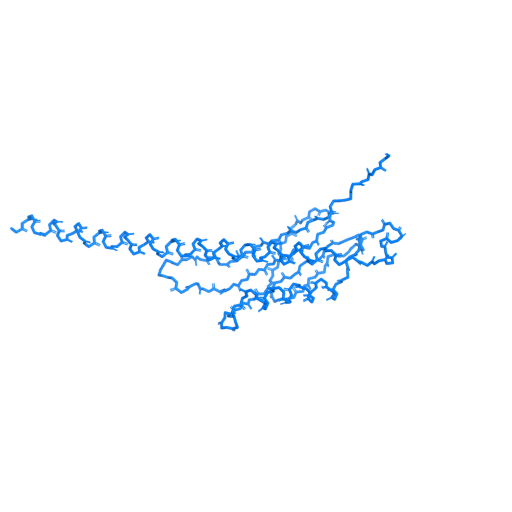83.69 102 GLU A O 1
ATOM 818 N N . LEU A 1 103 ? -8.793 1.904 -9.442 1.00 83.69 103 LEU A N 1
ATOM 819 C CA . LEU A 1 103 ? -9.123 3.100 -8.672 1.00 83.69 103 LEU A CA 1
ATOM 820 C C . LEU A 1 103 ? -8.905 4.367 -9.493 1.00 83.69 103 LEU A C 1
ATOM 822 O O . LEU A 1 103 ? -7.946 4.478 -10.253 1.00 83.69 103 LEU A O 1
ATOM 826 N N . ASP A 1 104 ? -9.767 5.365 -9.298 1.00 78.31 104 ASP A N 1
ATOM 827 C CA . ASP A 1 104 ? -9.479 6.711 -9.784 1.00 78.31 104 ASP A CA 1
ATOM 828 C C . ASP A 1 104 ? -8.447 7.407 -8.907 1.00 78.31 104 ASP A C 1
ATOM 830 O O . ASP A 1 104 ? -8.481 7.337 -7.673 1.00 78.31 104 ASP A O 1
ATOM 834 N N . VAL A 1 105 ? -7.503 8.049 -9.580 1.00 69.75 105 VAL A N 1
ATOM 835 C CA . VAL A 1 105 ? -6.357 8.726 -8.997 1.00 69.75 105 VAL A CA 1
ATOM 836 C C . VAL A 1 105 ? -6.325 10.093 -9.654 1.00 69.75 105 VAL A C 1
ATOM 838 O O . VAL A 1 105 ? -6.064 10.185 -10.848 1.00 69.75 105 VAL A O 1
ATOM 841 N N . ASP A 1 106 ? -6.666 11.119 -8.885 1.00 66.56 106 ASP A N 1
ATOM 842 C CA . ASP A 1 106 ? -6.682 12.504 -9.342 1.00 66.56 106 ASP A CA 1
ATOM 843 C C . ASP A 1 106 ? -5.648 13.249 -8.498 1.00 66.56 106 ASP A C 1
ATOM 845 O O . ASP A 1 106 ? -5.911 13.630 -7.355 1.00 66.56 106 ASP A O 1
ATOM 849 N N . PHE A 1 107 ? -4.418 13.308 -9.006 1.00 63.84 107 PHE A N 1
ATOM 850 C CA . PHE A 1 107 ? -3.319 14.026 -8.376 1.00 63.84 107 PHE A CA 1
ATOM 851 C C . PHE A 1 107 ? -2.728 15.013 -9.373 1.00 63.84 107 PHE A C 1
ATOM 853 O O . PHE A 1 107 ? -2.312 14.631 -10.464 1.00 63.84 107 PHE A O 1
ATOM 860 N N . ASP A 1 108 ? -2.659 16.271 -8.952 1.00 59.72 108 ASP A N 1
ATOM 861 C CA . ASP A 1 108 ? -1.909 17.327 -9.623 1.00 59.72 108 ASP A CA 1
ATOM 862 C C . ASP A 1 108 ? -0.480 17.308 -9.054 1.00 59.72 108 ASP A C 1
ATOM 864 O O . ASP A 1 108 ? -0.155 18.032 -8.111 1.00 59.72 108 ASP A O 1
ATOM 868 N N . LEU A 1 109 ? 0.328 16.342 -9.505 1.00 63.47 109 LEU A N 1
ATOM 869 C CA . LEU A 1 109 ? 1.724 16.182 -9.080 1.00 63.47 109 LEU A CA 1
ATOM 870 C C . LEU A 1 109 ? 2.644 16.933 -10.047 1.00 63.47 109 LEU A C 1
ATOM 872 O O . LEU A 1 109 ? 2.502 16.818 -11.266 1.00 63.47 109 LEU A O 1
ATOM 876 N N . GLU A 1 110 ? 3.585 17.703 -9.493 1.00 60.09 110 GLU A N 1
ATOM 877 C CA . GLU A 1 110 ? 4.610 18.411 -10.266 1.00 60.09 110 GLU A CA 1
ATOM 878 C C . GLU A 1 110 ? 5.513 17.439 -11.059 1.00 60.09 110 GLU A C 1
ATOM 880 O O . GLU A 1 110 ? 5.536 16.234 -10.819 1.00 60.09 110 GLU A O 1
ATOM 885 N N . LYS A 1 111 ? 6.222 18.000 -12.049 1.00 65.38 111 LYS A N 1
ATOM 886 C CA . LYS A 1 111 ? 6.892 17.377 -13.214 1.00 65.38 111 LYS A CA 1
ATOM 887 C C . LYS A 1 111 ? 8.064 16.409 -12.935 1.00 65.38 111 LYS A C 1
ATOM 889 O O . LYS A 1 111 ? 8.964 16.309 -13.765 1.00 65.38 111 LYS A O 1
ATOM 894 N N . GLU A 1 112 ? 8.094 15.706 -11.815 1.00 75.19 112 GLU A N 1
ATOM 895 C CA . GLU A 1 112 ? 9.184 14.773 -11.514 1.00 75.19 112 GLU A CA 1
ATOM 896 C C . GLU A 1 112 ? 8.812 13.311 -11.817 1.00 75.19 112 GLU A C 1
ATOM 898 O O . GLU A 1 112 ? 7.672 12.897 -11.626 1.00 75.19 112 GLU A O 1
ATOM 903 N N . PRO A 1 113 ? 9.773 12.512 -12.295 1.00 82.00 113 PRO A N 1
ATOM 904 C CA . PRO A 1 113 ? 10.164 11.204 -11.813 1.00 82.00 113 PRO A CA 1
ATOM 905 C C . PRO A 1 113 ? 9.348 10.434 -10.777 1.00 82.00 113 PRO A C 1
ATOM 907 O O . PRO A 1 113 ? 9.933 10.256 -9.714 1.00 82.00 113 PRO A O 1
ATOM 910 N N . TYR A 1 114 ? 8.111 9.951 -10.971 1.00 86.12 114 TYR A N 1
ATOM 911 C CA . TYR A 1 114 ? 7.426 9.220 -9.885 1.00 86.12 114 TYR A CA 1
ATOM 912 C C . TYR A 1 114 ? 6.670 7.948 -10.271 1.00 86.12 114 TYR A C 1
ATOM 914 O O . TYR A 1 114 ? 6.046 7.827 -11.325 1.00 86.12 114 TYR A O 1
ATOM 922 N N . VAL A 1 115 ? 6.643 7.027 -9.306 1.00 88.38 115 VAL A N 1
ATOM 923 C CA . VAL A 1 115 ? 5.698 5.913 -9.231 1.00 88.38 115 VAL A CA 1
ATOM 924 C C . VAL A 1 115 ? 4.815 6.142 -8.007 1.00 88.38 115 VAL A C 1
ATOM 926 O O . VAL A 1 115 ? 5.298 6.413 -6.908 1.00 88.38 115 VAL A O 1
ATOM 929 N N . LEU A 1 116 ? 3.502 6.058 -8.189 1.00 89.25 116 LEU A N 1
ATOM 930 C CA . LEU A 1 116 ? 2.505 6.234 -7.141 1.00 89.25 116 LEU A CA 1
ATOM 931 C C . LEU A 1 116 ? 1.598 5.014 -7.089 1.00 89.25 116 LEU A C 1
ATOM 933 O O . LEU A 1 116 ? 1.115 4.538 -8.113 1.00 89.25 116 LEU A O 1
ATOM 937 N N . LEU A 1 117 ? 1.323 4.549 -5.876 1.00 90.06 117 LEU A N 1
ATOM 938 C CA . LEU A 1 117 ? 0.408 3.453 -5.598 1.00 90.06 117 LEU A CA 1
ATOM 939 C C . LEU A 1 117 ? -0.708 3.930 -4.681 1.00 90.06 117 LEU A C 1
ATOM 941 O O . LEU A 1 117 ? -0.478 4.492 -3.609 1.00 90.06 117 LEU A O 1
ATOM 945 N N . LYS A 1 118 ? -1.939 3.669 -5.102 1.00 89.81 118 LYS A N 1
ATOM 946 C CA . LYS A 1 118 ? -3.146 3.836 -4.304 1.00 89.81 118 LYS A CA 1
ATOM 947 C C . LYS A 1 118 ? -3.735 2.465 -4.031 1.00 89.81 118 LYS A C 1
ATOM 949 O O . LYS A 1 118 ? -3.983 1.724 -4.976 1.00 89.81 118 LYS A O 1
ATOM 954 N N . ILE A 1 119 ? -4.023 2.162 -2.772 1.00 88.12 119 ILE A N 1
ATOM 955 C CA . ILE A 1 119 ? -4.683 0.916 -2.365 1.00 88.12 119 ILE A CA 1
ATOM 956 C C . ILE A 1 119 ? -5.953 1.254 -1.588 1.00 88.12 119 ILE A C 1
ATOM 958 O O . ILE A 1 119 ? -5.978 2.164 -0.754 1.00 88.12 119 ILE A O 1
ATOM 962 N N . ASP A 1 120 ? -7.012 0.506 -1.868 1.00 87.06 120 ASP A N 1
ATOM 963 C CA . ASP A 1 120 ? -8.272 0.512 -1.140 1.00 87.06 120 ASP A CA 1
ATOM 964 C C . ASP A 1 120 ? -8.628 -0.922 -0.739 1.00 87.06 120 ASP A C 1
ATOM 966 O O . ASP A 1 120 ? -8.950 -1.759 -1.581 1.00 87.06 120 ASP A O 1
ATOM 970 N N . ILE A 1 121 ? -8.567 -1.198 0.561 1.00 81.12 121 ILE A N 1
ATOM 971 C CA . ILE A 1 121 ? -8.902 -2.503 1.151 1.00 81.12 121 ILE A CA 1
ATOM 972 C C . ILE A 1 121 ? -10.381 -2.613 1.565 1.00 81.12 121 ILE A C 1
ATOM 974 O O . ILE A 1 121 ? -10.783 -3.550 2.254 1.00 81.12 121 ILE A O 1
ATOM 978 N N . GLY A 1 122 ? -11.215 -1.639 1.193 1.00 77.25 122 GLY A N 1
ATOM 979 C CA . GLY A 1 122 ? -12.627 -1.624 1.552 1.00 77.25 122 GLY A CA 1
ATOM 980 C C . GLY A 1 122 ? -12.867 -1.397 3.048 1.00 77.25 122 GLY A C 1
ATOM 981 O O . GLY A 1 122 ? -12.054 -0.809 3.761 1.00 77.25 122 GLY A O 1
ATOM 982 N N . LYS A 1 123 ? -14.043 -1.804 3.541 1.00 71.69 123 LYS A N 1
ATOM 983 C CA . LYS A 1 123 ? -14.483 -1.488 4.908 1.00 71.69 123 LYS A CA 1
ATOM 984 C C . LYS A 1 123 ? -13.786 -2.392 5.937 1.00 71.69 123 LYS A C 1
ATOM 986 O O . LYS A 1 123 ? -13.888 -3.613 5.815 1.00 71.69 123 LYS A O 1
ATOM 991 N N . PRO A 1 124 ? -13.185 -1.831 7.004 1.00 67.44 124 PRO A N 1
ATOM 992 C CA . PRO A 1 124 ? -12.519 -2.647 8.005 1.00 67.44 124 PRO A CA 1
ATOM 993 C C . PRO A 1 124 ? -13.555 -3.390 8.859 1.00 67.44 124 PRO A C 1
ATOM 995 O O . PRO A 1 124 ? -14.680 -2.919 9.057 1.00 67.44 124 PRO A O 1
ATOM 998 N N . LYS A 1 125 ? -13.171 -4.542 9.422 1.00 68.56 125 LYS A N 1
ATOM 999 C CA . LYS A 1 125 ? -14.048 -5.372 10.275 1.00 68.56 125 LYS A CA 1
ATOM 1000 C C . LYS A 1 125 ? -14.261 -4.791 11.691 1.00 68.56 125 LYS A C 1
ATOM 1002 O O . LYS A 1 125 ? -14.886 -5.441 12.530 1.00 68.56 125 LYS A O 1
ATOM 1007 N N . PHE A 1 126 ? -13.765 -3.585 11.981 1.00 71.06 126 PHE A N 1
ATOM 1008 C CA . PHE A 1 126 ? -13.872 -2.949 13.300 1.00 71.06 126 PHE A CA 1
ATOM 1009 C C . PHE A 1 126 ? -15.217 -2.243 13.509 1.00 71.06 126 PHE A C 1
ATOM 1011 O O . PHE A 1 126 ? -15.853 -1.773 12.564 1.00 71.06 126 PHE A O 1
ATOM 1018 N N . ARG A 1 127 ? -15.659 -2.136 14.772 1.00 67.44 127 ARG A N 1
ATOM 1019 C CA . ARG A 1 127 ? -16.921 -1.446 15.111 1.00 67.44 127 ARG A CA 1
ATOM 1020 C C . ARG A 1 127 ? -16.796 0.066 14.966 1.00 67.44 127 ARG A C 1
ATOM 1022 O O . ARG A 1 127 ? -17.796 0.745 14.740 1.00 67.44 127 ARG A O 1
ATOM 1029 N N . VAL A 1 128 ? -15.577 0.588 15.090 1.00 62.25 128 VAL A N 1
ATOM 1030 C CA . VAL A 1 128 ? -15.257 1.978 14.775 1.00 62.25 128 VAL A CA 1
ATOM 1031 C C . VAL A 1 128 ? -15.228 2.118 13.255 1.00 62.25 128 VAL A C 1
ATOM 1033 O O . VAL A 1 128 ? -14.360 1.575 12.578 1.00 62.25 128 VAL A O 1
ATOM 1036 N N . ILE A 1 129 ? -16.221 2.819 12.713 1.00 56.91 129 ILE A N 1
ATOM 1037 C CA . ILE A 1 129 ? -16.346 3.048 11.274 1.00 56.91 129 ILE A CA 1
ATOM 1038 C C . ILE A 1 129 ? -15.346 4.141 10.881 1.00 56.91 129 ILE A C 1
ATOM 1040 O O . ILE A 1 129 ? -15.616 5.324 11.081 1.00 56.91 129 ILE A O 1
ATOM 1044 N N . SER A 1 130 ? -14.204 3.754 10.311 1.00 54.72 130 SER A N 1
ATOM 1045 C CA . SER A 1 130 ? -13.426 4.661 9.461 1.00 54.72 130 SER A CA 1
ATOM 1046 C C . SER A 1 130 ? -14.170 4.815 8.138 1.00 54.72 130 SER A C 1
ATOM 1048 O O . SER A 1 130 ? -14.528 3.817 7.512 1.00 54.72 130 SER A O 1
ATOM 1050 N N . SER A 1 131 ? -14.453 6.051 7.726 1.00 54.62 131 SER A N 1
ATOM 1051 C CA . SER A 1 131 ? -15.137 6.317 6.457 1.00 54.62 131 SER A CA 1
ATOM 1052 C C . SER A 1 131 ? -14.230 6.118 5.241 1.00 54.62 131 SER A C 1
ATOM 1054 O O . SER A 1 131 ? -14.754 5.869 4.163 1.00 54.62 131 SER A O 1
ATOM 1056 N N . ASN A 1 132 ? -12.902 6.191 5.412 1.00 62.34 132 ASN A N 1
ATOM 1057 C CA . ASN A 1 132 ? -11.927 6.121 4.321 1.00 62.34 132 ASN A CA 1
ATOM 1058 C C . ASN A 1 132 ? -10.780 5.166 4.683 1.00 62.34 132 ASN A C 1
ATOM 1060 O O . ASN A 1 132 ? -9.987 5.456 5.579 1.00 62.34 132 ASN A O 1
ATOM 1064 N N . ASN A 1 133 ? -10.675 4.061 3.946 1.00 68.88 133 ASN A N 1
ATOM 1065 C CA . ASN A 1 133 ? -9.613 3.055 4.072 1.00 68.88 133 ASN A CA 1
ATOM 1066 C C . ASN A 1 133 ? -8.612 3.099 2.907 1.00 68.88 133 ASN A C 1
ATOM 1068 O O . ASN A 1 133 ? -7.909 2.137 2.617 1.00 68.88 133 ASN A O 1
ATOM 1072 N N . THR A 1 134 ? -8.549 4.246 2.243 1.00 70.81 134 THR A N 1
ATOM 1073 C CA . THR A 1 134 ? -7.655 4.490 1.119 1.00 70.81 134 THR A CA 1
ATOM 1074 C C . THR A 1 134 ? -6.282 4.933 1.615 1.00 70.81 134 THR A C 1
ATOM 1076 O O . THR A 1 134 ? -6.191 5.872 2.413 1.00 70.81 134 THR A O 1
ATOM 1079 N N . ILE A 1 135 ? -5.222 4.299 1.117 1.00 77.94 135 ILE A N 1
ATOM 1080 C CA . ILE A 1 135 ? -3.829 4.678 1.384 1.00 77.94 135 ILE A CA 1
ATOM 1081 C C . ILE A 1 135 ? -3.115 4.983 0.068 1.00 77.94 135 ILE A C 1
ATOM 1083 O O . ILE A 1 135 ? -3.389 4.363 -0.957 1.00 77.94 135 ILE A O 1
ATOM 1087 N N . TYR A 1 136 ? -2.230 5.976 0.122 1.00 73.50 136 TYR A N 1
ATOM 1088 C CA . TYR A 1 136 ? -1.407 6.436 -0.987 1.00 73.50 136 TYR A CA 1
ATOM 1089 C C . TYR A 1 136 ? 0.067 6.331 -0.592 1.00 73.50 136 TYR A C 1
ATOM 1091 O O . TYR A 1 136 ? 0.417 6.728 0.523 1.00 73.50 136 TYR A O 1
ATOM 1099 N N . ALA A 1 137 ? 0.901 5.854 -1.508 1.00 77.81 137 ALA A N 1
ATOM 1100 C CA . ALA A 1 137 ? 2.356 5.886 -1.427 1.00 77.81 137 ALA A CA 1
ATOM 1101 C C . ALA A 1 137 ? 2.933 6.449 -2.728 1.00 77.81 137 ALA A C 1
ATOM 1103 O O . ALA A 1 137 ? 2.378 6.222 -3.804 1.00 77.81 137 ALA A O 1
ATOM 1104 N N . ILE A 1 138 ? 4.029 7.198 -2.615 1.00 76.75 138 ILE A N 1
ATOM 1105 C CA . ILE A 1 138 ? 4.726 7.837 -3.735 1.00 76.75 138 ILE A CA 1
ATOM 1106 C C . ILE A 1 138 ? 6.218 7.608 -3.537 1.00 76.75 138 ILE A C 1
ATOM 1108 O O . ILE A 1 138 ? 6.738 7.818 -2.442 1.00 76.75 138 ILE A O 1
ATOM 1112 N N . SER A 1 139 ? 6.905 7.214 -4.599 1.00 75.69 139 SER A N 1
ATOM 1113 C CA . SER A 1 139 ? 8.358 7.187 -4.664 1.00 75.69 139 SER A CA 1
ATOM 1114 C C . SER A 1 139 ? 8.780 8.047 -5.839 1.00 75.69 139 SER A C 1
ATOM 1116 O O . SER A 1 139 ? 8.272 7.870 -6.947 1.00 75.69 139 SER A O 1
ATOM 1118 N N . ALA A 1 140 ? 9.695 8.971 -5.566 1.00 68.00 140 ALA A N 1
ATOM 1119 C CA . ALA A 1 140 ? 10.361 9.770 -6.576 1.00 68.00 140 ALA A CA 1
ATOM 1120 C C . ALA A 1 140 ? 11.840 9.379 -6.625 1.00 68.00 140 ALA A C 1
ATOM 1122 O O . ALA A 1 140 ? 12.429 9.066 -5.585 1.00 68.00 140 ALA A O 1
ATOM 1123 N N . TYR A 1 141 ? 12.432 9.381 -7.817 1.00 60.00 141 TYR A N 1
ATOM 1124 C CA . TYR A 1 141 ? 13.864 9.148 -7.986 1.00 60.00 141 TYR A CA 1
ATOM 1125 C C . TYR A 1 141 ? 14.536 10.484 -8.321 1.00 60.00 141 TYR A C 1
ATOM 1127 O O . TYR A 1 141 ? 14.402 10.988 -9.433 1.00 60.00 141 TYR A O 1
ATOM 1135 N N . GLU A 1 142 ? 15.232 11.083 -7.350 1.00 46.25 142 GLU A N 1
ATOM 1136 C CA . GLU A 1 142 ? 16.021 12.297 -7.585 1.00 46.25 142 GLU A CA 1
ATOM 1137 C C . GLU A 1 142 ? 17.335 11.939 -8.287 1.00 46.25 142 GLU A C 1
ATOM 1139 O O . GLU A 1 142 ? 18.134 11.133 -7.799 1.00 46.25 142 GLU A O 1
ATOM 1144 N N . TYR A 1 143 ? 17.587 12.576 -9.430 1.00 43.94 143 TYR A N 1
ATOM 1145 C CA . TYR A 1 143 ? 18.889 12.529 -10.080 1.00 43.94 143 TYR A CA 1
ATOM 1146 C C . TYR A 1 143 ? 19.842 13.467 -9.324 1.00 43.94 143 TYR A C 1
ATOM 1148 O O . TYR A 1 143 ? 19.713 14.689 -9.390 1.00 43.94 143 TYR A O 1
ATOM 1156 N N . LEU A 1 144 ? 20.827 12.913 -8.611 1.00 38.28 144 LEU A N 1
ATOM 1157 C CA . LEU A 1 144 ? 21.999 13.681 -8.181 1.00 38.28 144 LEU A CA 1
ATOM 1158 C C . LEU A 1 144 ? 22.830 13.989 -9.431 1.00 38.28 144 LEU A C 1
ATOM 1160 O O . LEU A 1 144 ? 23.710 13.216 -9.814 1.00 38.28 144 LEU A O 1
ATOM 1164 N N . SER A 1 145 ? 22.540 15.113 -10.087 1.00 31.58 145 SER A N 1
ATOM 1165 C CA . SER A 1 145 ? 23.450 15.701 -11.065 1.00 31.58 145 SER A CA 1
ATOM 1166 C C . SER A 1 145 ? 24.734 16.092 -10.331 1.00 31.58 145 SER A C 1
ATOM 1168 O O . SER A 1 145 ? 24.791 17.111 -9.642 1.00 31.58 145 SER A O 1
ATOM 1170 N N . TYR A 1 146 ? 25.755 15.243 -10.416 1.00 35.97 146 TYR A N 1
ATOM 1171 C CA . TYR A 1 146 ? 27.111 15.640 -10.063 1.00 35.97 146 TYR A CA 1
ATOM 1172 C C . TYR A 1 146 ? 27.636 16.540 -11.187 1.00 35.97 146 TYR A C 1
ATOM 1174 O O . TYR A 1 146 ? 28.009 16.037 -12.247 1.00 35.97 146 TYR A O 1
ATOM 1182 N N . ASP A 1 147 ? 27.596 17.853 -10.944 1.00 37.81 147 ASP A N 1
ATOM 1183 C CA . ASP A 1 147 ? 28.389 18.859 -11.669 1.00 37.81 147 ASP A CA 1
ATOM 1184 C C . ASP A 1 147 ? 29.901 18.604 -11.514 1.00 37.81 147 ASP A C 1
ATOM 1186 O O . ASP A 1 147 ? 30.342 18.240 -10.393 1.00 37.81 147 ASP A O 1
#

Foldseek 3Di:
DVVVVVVVVVVVVVVVVVLVVVLVVVLVVVLVLVQVLQQVLFVVLLVAFDPVCVVVVWGHHPVVSSVVSSVVSCPVRPDPPQDKWKKKWFATPVPDIDIDTDDDDDDPDDRFAKIKMKMDSDFDPGPPTDPGRIDMYMDHDDDPPDD

Sequence (147 aa):
MKNLIITLGIIIFAALLITYQSDFNNMAREKELLKSISDEAVASASIYIDESAYGEGYLVFDDERVIGKIEEMLNLNLDEETAFKYAILISDESEKYRKYGELDVDFDLEKEPYVLLKIDIGKPKFRVISSNNTIYAISAYEYLSYD

Secondary structure (DSSP, 8-state):
-HHHHHHHHHHHHHHHHHHHHHHHHHHHHHHHHHHHHHHHHHHHHTT-B-HHHHHTT---B-HHHHHHHHHHHHHHHS-TTS--EEEEEEE-TTS--EEEESS-------SS-EEEEEEE--S-SSSS--S--EEEEEEE-------

Radius of gyration: 21.91 Å; chains: 1; bounding box: 58×32×68 Å